Protein AF-A0A3D4UYC7-F1 (afdb_monomer)

Nearest PDB structures (foldseek):
  3j7x-assembly1_B  TM=5.771E-01  e=3.411E-01  Escherichia phage T7
  7dn2-assembly1_i  TM=5.913E-01  e=1.894E+00  Helicobacter phage KHP30
  8em6-assembly1_A-2  TM=4.497E-01  e=1.773E+00  Shigella phage Buco
  6wkk-assembly1_C  TM=3.361E-01  e=4.179E+00  Donellivirus gee

Mean predicted aligned error: 12.61 Å

Foldseek 3Di:
DFDDQCLVVVDDDPCVVVDDDQFDKDKDWDDFDDDDDDDDPPDDDDDDDGDTDIWIAHRHDDDDDDDDDDPVCVVPDPDPVVVVVVVVVVSLVSLQVRQQSVQLVVQFGCPDGPDHGDHGQQDARTDQPDNCAHNSSHHPVRDDDQVVVVGDVPDDDDDDDD

Sequence (162 aa):
FRKSAVAEAITNNDYFGEIAQMGDSVKIIKEPEITVKAYARGTTITPQDLDDEDFNLTIDKANYFAFKVDDIEEAHSHVNFQALASDRAAYRLADQFDQDVLGYMCGFKQSALHGVADTANTTVNGSKAISTAGSNELLAEMQVDANDFGGSADNGIGIQPR

Structure (mmCIF, N/CA/C/O backbone):
data_AF-A0A3D4UYC7-F1
#
_entry.id   AF-A0A3D4UYC7-F1
#
loop_
_atom_site.group_PDB
_atom_site.id
_atom_site.type_symbol
_atom_site.label_atom_id
_atom_site.label_alt_id
_atom_site.label_comp_id
_atom_site.label_asym_id
_atom_site.label_entity_id
_atom_site.label_seq_id
_atom_site.pdbx_PDB_ins_code
_atom_site.Cartn_x
_atom_site.Cartn_y
_atom_site.Cartn_z
_atom_site.occupancy
_atom_site.B_iso_or_equiv
_atom_site.auth_seq_id
_atom_site.auth_comp_id
_atom_site.auth_asym_id
_atom_site.auth_atom_id
_atom_site.pdbx_PDB_model_num
ATOM 1 N N . PHE A 1 1 ? 25.056 0.845 -6.544 1.00 65.69 1 PHE A N 1
ATOM 2 C CA . PHE A 1 1 ? 24.868 -0.053 -5.389 1.00 65.69 1 PHE A CA 1
ATOM 3 C C . PHE A 1 1 ? 23.432 -0.548 -5.391 1.00 65.69 1 PHE A C 1
ATOM 5 O O . PHE A 1 1 ? 22.545 0.275 -5.586 1.00 65.69 1 PHE A O 1
ATOM 12 N N . ARG A 1 2 ? 23.215 -1.865 -5.280 1.00 77.94 2 ARG A N 1
ATOM 13 C CA . ARG A 1 2 ? 21.878 -2.458 -5.112 1.00 77.94 2 ARG A CA 1
ATOM 14 C C . ARG A 1 2 ? 21.533 -2.421 -3.621 1.00 77.94 2 ARG A C 1
ATOM 16 O O . ARG A 1 2 ? 22.410 -2.706 -2.808 1.00 77.94 2 ARG A O 1
ATOM 23 N N . LYS A 1 3 ? 20.314 -2.015 -3.277 1.00 79.06 3 LYS A N 1
ATOM 24 C CA . LYS A 1 3 ? 19.794 -2.036 -1.904 1.00 79.06 3 LYS A CA 1
ATOM 25 C C . LYS A 1 3 ? 19.085 -3.370 -1.641 1.00 79.06 3 LYS A C 1
ATOM 27 O O . LYS A 1 3 ? 18.655 -4.023 -2.586 1.00 79.06 3 LYS A O 1
ATOM 32 N N . SER A 1 4 ? 19.003 -3.790 -0.384 1.00 80.94 4 SER A N 1
ATOM 33 C CA . SER A 1 4 ? 18.146 -4.924 -0.021 1.00 80.94 4 SER A CA 1
ATOM 34 C C . SER A 1 4 ? 16.706 -4.441 0.083 1.00 80.94 4 SER A C 1
ATOM 36 O O . SER A 1 4 ? 16.492 -3.371 0.651 1.00 80.94 4 SER A O 1
ATOM 38 N N . ALA A 1 5 ? 15.763 -5.230 -0.427 1.00 80.56 5 ALA A N 1
ATOM 39 C CA . ALA A 1 5 ? 14.354 -5.073 -0.091 1.00 80.56 5 ALA A CA 1
ATOM 40 C C . ALA A 1 5 ? 14.124 -5.562 1.351 1.00 80.56 5 ALA A C 1
ATOM 42 O O . ALA A 1 5 ? 14.793 -6.506 1.787 1.00 80.56 5 ALA A O 1
ATOM 43 N N . VAL A 1 6 ? 13.246 -4.896 2.099 1.00 85.12 6 VAL A N 1
ATOM 44 C CA . VAL A 1 6 ? 12.948 -5.192 3.511 1.00 85.12 6 VAL A CA 1
ATOM 45 C C . VAL A 1 6 ? 11.458 -5.314 3.802 1.00 85.12 6 VAL A C 1
ATOM 47 O O . VAL A 1 6 ? 11.123 -5.851 4.856 1.00 85.12 6 VAL A O 1
ATOM 50 N N . ALA A 1 7 ? 10.572 -4.865 2.905 1.00 83.69 7 ALA A N 1
ATOM 51 C CA . ALA A 1 7 ? 9.129 -4.888 3.139 1.00 83.69 7 ALA A CA 1
ATOM 52 C C . ALA A 1 7 ? 8.635 -6.311 3.433 1.00 83.69 7 ALA A C 1
ATOM 54 O O . ALA A 1 7 ? 7.935 -6.523 4.415 1.00 83.69 7 ALA A O 1
ATOM 55 N N . GLU A 1 8 ? 9.114 -7.304 2.680 1.00 80.12 8 GLU A N 1
ATOM 56 C CA . GLU A 1 8 ? 8.738 -8.714 2.859 1.00 80.12 8 GLU A CA 1
ATOM 57 C C . GLU A 1 8 ? 9.087 -9.273 4.252 1.00 80.12 8 GLU A C 1
ATOM 59 O O . GLU A 1 8 ? 8.412 -10.174 4.742 1.00 80.12 8 GLU A O 1
ATOM 64 N N . ALA A 1 9 ? 10.119 -8.736 4.914 1.00 81.44 9 ALA A N 1
ATOM 65 C CA . ALA A 1 9 ? 10.537 -9.177 6.245 1.00 81.44 9 ALA A CA 1
ATOM 66 C C . ALA A 1 9 ? 9.722 -8.540 7.384 1.00 81.44 9 ALA A C 1
ATOM 68 O O . ALA A 1 9 ? 9.787 -9.015 8.518 1.00 81.44 9 ALA A O 1
ATOM 69 N N . ILE A 1 10 ? 8.999 -7.451 7.104 1.00 83.75 10 ILE A N 1
ATOM 70 C CA . ILE A 1 10 ? 8.206 -6.706 8.092 1.00 83.75 10 ILE A CA 1
ATOM 71 C C . ILE A 1 10 ? 6.693 -6.855 7.879 1.00 83.75 10 ILE A C 1
ATOM 73 O O . ILE A 1 10 ? 5.925 -6.407 8.729 1.00 83.75 10 ILE A O 1
ATOM 77 N N . THR A 1 11 ? 6.259 -7.482 6.781 1.00 81.19 11 THR A N 1
ATOM 78 C CA . THR A 1 11 ? 4.846 -7.728 6.460 1.00 81.19 11 THR A CA 1
ATOM 79 C C . THR A 1 11 ? 4.458 -9.200 6.618 1.00 81.19 11 THR A C 1
ATOM 81 O O . THR A 1 11 ? 5.287 -10.100 6.506 1.00 81.19 11 THR A O 1
ATOM 84 N N . ASN A 1 12 ? 3.172 -9.453 6.877 1.00 80.81 12 ASN A N 1
ATOM 85 C CA . ASN A 1 12 ? 2.598 -10.801 6.870 1.00 80.81 12 ASN A CA 1
ATOM 86 C C . ASN A 1 12 ? 2.452 -11.310 5.421 1.00 80.81 12 ASN A C 1
ATOM 88 O O . ASN A 1 12 ? 2.005 -10.554 4.559 1.00 80.81 12 ASN A O 1
ATOM 92 N N . ASN A 1 13 ? 2.774 -12.589 5.182 1.00 76.69 13 ASN A N 1
ATOM 93 C CA . ASN A 1 13 ? 2.651 -13.247 3.874 1.00 76.69 13 ASN A CA 1
ATOM 94 C C . ASN A 1 13 ? 1.760 -14.514 3.894 1.00 76.69 13 ASN A C 1
ATOM 96 O O . ASN A 1 13 ? 1.763 -15.293 2.943 1.00 76.69 13 ASN A O 1
ATOM 100 N N . ASP A 1 14 ? 0.987 -14.746 4.953 1.00 75.12 14 ASP A N 1
ATOM 101 C CA . ASP A 1 14 ? 0.242 -15.996 5.166 1.00 75.12 14 ASP A CA 1
ATOM 102 C C . ASP A 1 14 ? -0.934 -16.173 4.187 1.00 75.12 14 ASP A C 1
ATOM 104 O O . ASP A 1 14 ? -1.382 -17.293 3.947 1.00 75.12 14 ASP A O 1
ATOM 108 N N . TYR A 1 15 ? -1.397 -15.085 3.564 1.00 69.62 15 TYR A N 1
ATOM 109 C CA . TYR A 1 15 ? -2.547 -15.078 2.650 1.00 69.62 15 TYR A CA 1
ATOM 110 C C . TYR A 1 15 ? -2.176 -15.228 1.162 1.00 69.62 15 TYR A C 1
ATOM 112 O O . TYR A 1 15 ? -3.064 -15.299 0.317 1.00 69.62 15 TYR A O 1
ATOM 120 N N . PHE A 1 16 ? -0.885 -15.334 0.810 1.00 62.41 16 PHE A N 1
ATOM 121 C CA . PHE A 1 16 ? -0.435 -15.462 -0.590 1.00 62.41 16 PHE A CA 1
ATOM 122 C C . PHE A 1 16 ? -0.965 -16.710 -1.313 1.00 62.41 16 PHE A C 1
ATOM 124 O O . PHE A 1 16 ? -1.033 -16.724 -2.540 1.00 62.41 16 PHE A O 1
ATOM 131 N N . GLY A 1 17 ? -1.357 -17.751 -0.574 1.00 62.47 17 GLY A N 1
ATOM 132 C CA . GLY A 1 17 ? -1.888 -18.994 -1.141 1.00 62.47 17 GLY A CA 1
ATOM 133 C C . GLY A 1 17 ? -3.326 -18.908 -1.667 1.00 62.47 17 GLY A C 1
ATOM 134 O O . GLY A 1 17 ? -3.732 -19.782 -2.430 1.00 62.47 17 GLY A O 1
ATOM 135 N N . GLU A 1 18 ? -4.086 -17.877 -1.289 1.00 63.72 18 GLU A N 1
ATOM 136 C CA . GLU A 1 18 ? -5.491 -17.688 -1.697 1.00 63.72 18 GLU A CA 1
ATOM 137 C C . GLU A 1 18 ? -5.647 -16.688 -2.853 1.00 63.72 18 GLU A C 1
ATOM 139 O O . GLU A 1 18 ? -6.753 -16.407 -3.308 1.00 63.72 18 GLU A O 1
ATOM 144 N N . ILE A 1 19 ? -4.525 -16.165 -3.343 1.00 64.06 19 ILE A N 1
ATOM 145 C CA . ILE A 1 19 ? -4.451 -15.079 -4.312 1.00 64.06 19 ILE A CA 1
ATOM 146 C C . ILE A 1 19 ? -4.123 -15.670 -5.681 1.00 64.06 19 ILE A C 1
ATOM 148 O O . ILE A 1 19 ? -3.025 -16.192 -5.881 1.00 64.06 19 ILE A O 1
ATOM 152 N N . ALA A 1 20 ? -5.052 -15.582 -6.636 1.00 62.72 20 ALA A N 1
ATOM 153 C CA . ALA A 1 20 ? -4.830 -16.092 -7.985 1.00 62.72 20 ALA A CA 1
ATOM 154 C C . ALA A 1 20 ? -4.571 -14.965 -8.991 1.00 62.72 20 ALA A C 1
ATOM 156 O O . ALA A 1 20 ? -3.671 -15.091 -9.818 1.00 62.72 20 ALA A O 1
ATOM 157 N N . GLN A 1 21 ? -5.336 -13.871 -8.947 1.00 68.44 21 GLN A N 1
ATOM 158 C CA . GLN A 1 21 ? -5.319 -12.829 -9.975 1.00 68.44 21 GLN A CA 1
ATOM 159 C C . GLN A 1 21 ? -5.462 -11.412 -9.394 1.00 68.44 21 GLN A C 1
ATOM 161 O O . GLN A 1 21 ? -5.994 -11.194 -8.308 1.00 68.44 21 GLN A O 1
ATOM 166 N N . MET A 1 22 ? -5.011 -10.411 -10.164 1.00 63.22 22 MET A N 1
ATOM 167 C CA . MET A 1 22 ? -5.313 -9.003 -9.880 1.00 63.22 22 MET A CA 1
ATOM 168 C C . MET A 1 22 ? -6.837 -8.803 -9.874 1.00 63.22 22 MET A C 1
ATOM 170 O O . MET A 1 22 ? -7.508 -9.171 -10.839 1.00 63.22 22 MET A O 1
ATOM 174 N N . GLY A 1 23 ? -7.361 -8.186 -8.816 1.00 64.00 23 GLY A N 1
ATOM 175 C CA . GLY A 1 23 ? -8.793 -7.993 -8.587 1.00 64.00 23 GLY A CA 1
ATOM 176 C C . GLY A 1 23 ? -9.410 -8.964 -7.579 1.00 64.00 23 GLY A C 1
ATOM 177 O O . GLY A 1 23 ? -10.552 -8.742 -7.177 1.00 64.00 23 GLY A O 1
ATOM 178 N N . ASP A 1 24 ? -8.672 -9.985 -7.134 1.00 72.31 24 ASP A N 1
ATOM 179 C CA . ASP A 1 24 ? -9.113 -10.838 -6.032 1.00 72.31 24 ASP A CA 1
ATOM 180 C C . ASP A 1 24 ? -9.128 -10.048 -4.715 1.00 72.31 24 ASP A C 1
ATOM 182 O O . ASP A 1 24 ? -8.323 -9.136 -4.485 1.00 72.31 24 ASP A O 1
ATOM 186 N N . SER A 1 25 ? -10.072 -10.400 -3.844 1.00 73.25 25 SER A N 1
ATOM 187 C CA . SER A 1 25 ? -10.182 -9.840 -2.501 1.00 73.25 25 SER A CA 1
ATOM 188 C C . SER A 1 25 ? -10.051 -10.940 -1.461 1.00 73.25 25 SER A C 1
ATOM 190 O O . SER A 1 25 ? -10.807 -11.912 -1.505 1.00 73.25 25 SER A O 1
ATOM 192 N N . VAL A 1 26 ? -9.150 -10.759 -0.500 1.00 74.06 26 VAL A N 1
ATOM 193 C CA . VAL A 1 26 ? -9.016 -11.662 0.649 1.00 74.06 26 VAL A CA 1
ATOM 194 C C . VAL A 1 26 ? -9.868 -11.122 1.791 1.00 74.06 26 VAL A C 1
ATOM 196 O O . VAL A 1 26 ? -9.790 -9.933 2.104 1.00 74.06 26 VAL A O 1
ATOM 199 N N . LYS A 1 27 ? -10.684 -11.985 2.406 1.00 73.75 27 LYS A N 1
ATOM 200 C CA . LYS A 1 27 ? -11.453 -11.654 3.611 1.00 73.75 27 LYS A CA 1
ATOM 201 C C . LYS A 1 27 ? -10.701 -12.157 4.840 1.00 73.75 27 LYS A C 1
ATOM 203 O O . LYS A 1 27 ? -10.500 -13.355 5.003 1.00 73.75 27 LYS A O 1
ATOM 208 N N . ILE A 1 28 ? -10.311 -11.232 5.704 1.00 76.38 28 ILE A N 1
ATOM 209 C CA . ILE A 1 28 ? -9.617 -11.481 6.963 1.00 76.38 28 ILE A CA 1
ATOM 210 C C . ILE A 1 28 ? -10.652 -11.362 8.081 1.00 76.38 28 ILE A C 1
ATOM 212 O O . ILE A 1 28 ? -11.259 -10.308 8.265 1.00 76.38 28 ILE A O 1
ATOM 216 N N . ILE A 1 29 ? -10.874 -12.453 8.810 1.00 70.44 29 ILE A N 1
ATOM 217 C CA . ILE A 1 29 ? -11.843 -12.518 9.910 1.00 70.44 29 ILE A CA 1
ATOM 218 C C . ILE A 1 29 ? -11.125 -12.133 11.204 1.00 70.44 29 ILE A C 1
ATOM 220 O O . ILE A 1 29 ? -10.084 -12.714 11.520 1.00 70.44 29 ILE A O 1
ATOM 224 N N . LYS A 1 30 ? -11.660 -11.161 11.950 1.00 66.94 30 LYS A N 1
ATOM 225 C CA . LYS A 1 30 ? -11.125 -10.785 13.266 1.00 66.94 30 LYS A CA 1
ATOM 226 C C . LYS A 1 30 ? -11.766 -11.641 14.364 1.00 66.94 30 LYS A C 1
ATOM 228 O O . LYS A 1 30 ? -12.898 -12.099 14.231 1.00 66.94 30 LYS A O 1
ATOM 233 N N . GLU A 1 31 ? -11.056 -11.848 15.471 1.00 63.69 31 GLU A N 1
ATOM 234 C CA . GLU A 1 31 ? -11.637 -12.545 16.623 1.00 63.69 31 GLU A CA 1
ATOM 235 C C . GLU A 1 31 ? -12.803 -11.735 17.230 1.00 63.69 31 GLU A C 1
ATOM 237 O O . GLU A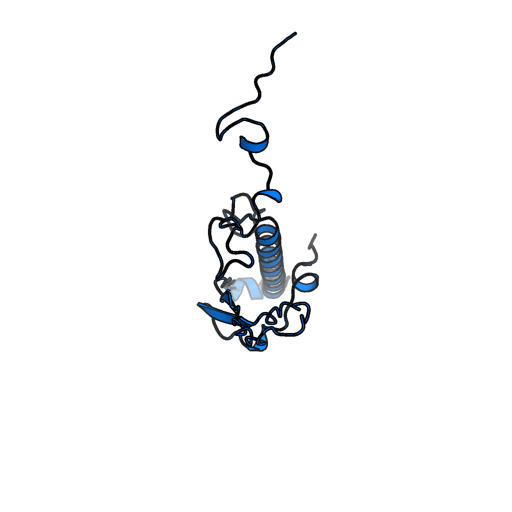 1 31 ? -12.661 -10.529 17.458 1.00 63.69 31 GLU A O 1
ATOM 242 N N . PRO A 1 32 ? -13.954 -12.370 17.521 1.00 60.41 32 PRO A N 1
ATOM 243 C CA . PRO A 1 32 ? -15.110 -11.680 18.082 1.00 60.41 32 PRO A CA 1
ATOM 244 C C . PRO A 1 32 ? -14.832 -11.225 19.522 1.00 60.41 32 PRO A C 1
ATOM 246 O O . PRO A 1 32 ? -14.410 -12.011 20.374 1.00 60.41 32 PRO A O 1
ATOM 249 N N . GLU A 1 33 ? -15.098 -9.953 19.820 1.00 60.62 33 GLU A N 1
ATOM 250 C CA . GLU A 1 33 ? -14.901 -9.389 21.158 1.00 60.62 33 GLU A CA 1
ATOM 251 C C . GLU A 1 33 ? -16.084 -9.740 22.078 1.00 60.62 33 GLU A C 1
ATOM 253 O O . GLU A 1 33 ? -17.232 -9.383 21.814 1.00 60.62 33 GLU A O 1
ATOM 258 N N . ILE A 1 34 ? -15.812 -10.426 23.194 1.00 61.56 34 ILE A N 1
ATOM 259 C CA . ILE A 1 34 ? -16.835 -10.813 24.177 1.00 61.56 34 ILE A CA 1
ATOM 260 C C . ILE A 1 34 ? -16.707 -9.924 25.415 1.00 61.56 34 ILE A C 1
ATOM 262 O O . ILE A 1 34 ? -15.696 -9.944 26.117 1.00 61.56 34 ILE A O 1
ATOM 266 N N . THR A 1 35 ? -17.757 -9.169 25.741 1.00 59.62 35 THR A N 1
ATOM 267 C CA . THR A 1 35 ? -17.755 -8.297 26.921 1.00 59.62 35 THR A CA 1
ATOM 268 C C . THR A 1 35 ? -18.116 -9.086 28.185 1.00 59.62 35 THR A C 1
ATOM 270 O O . THR A 1 35 ? -19.229 -9.593 28.329 1.00 59.62 35 THR A O 1
ATOM 273 N N . VAL A 1 36 ? -17.200 -9.166 29.155 1.00 57.88 36 VAL A N 1
ATOM 274 C CA . VAL A 1 36 ? -17.468 -9.826 30.445 1.00 57.88 36 VAL A CA 1
ATOM 275 C C . VAL A 1 36 ? -18.278 -8.891 31.347 1.00 57.88 36 VAL A C 1
ATOM 277 O O . VAL A 1 36 ? -17.777 -7.870 31.816 1.00 57.88 36 VAL A O 1
ATOM 280 N N . LYS A 1 37 ? -19.540 -9.241 31.619 1.00 65.06 37 LYS A N 1
ATOM 281 C CA . LYS A 1 37 ? -20.413 -8.503 32.549 1.00 65.06 37 LYS A CA 1
ATOM 282 C C . LYS A 1 37 ? -20.407 -9.152 33.934 1.00 65.06 37 LYS A C 1
ATOM 284 O O . LYS A 1 37 ? -20.413 -10.375 34.062 1.00 65.06 37 LYS A O 1
ATOM 289 N N . ALA A 1 38 ? -20.424 -8.330 34.984 1.00 61.88 38 ALA A N 1
ATOM 290 C CA . ALA A 1 38 ? -20.516 -8.810 36.360 1.00 61.88 38 ALA A CA 1
ATOM 291 C C . ALA A 1 38 ? -21.884 -9.464 36.621 1.00 61.88 38 ALA A C 1
ATOM 293 O O . ALA A 1 38 ? -22.929 -8.879 36.333 1.00 61.88 38 ALA A O 1
ATOM 294 N N . TYR A 1 39 ? -21.883 -10.669 37.191 1.00 52.47 39 TYR A N 1
ATOM 295 C CA . TYR A 1 39 ? -23.110 -11.388 37.525 1.00 52.47 39 TYR A CA 1
ATOM 296 C C . TYR A 1 39 ? -23.730 -10.838 38.819 1.00 52.47 39 TYR A C 1
ATOM 298 O O . TYR A 1 39 ? -23.190 -11.037 39.909 1.00 52.47 39 TYR A O 1
ATOM 306 N N . ALA A 1 40 ? -24.876 -10.164 38.709 1.00 64.12 40 ALA A N 1
ATOM 307 C CA . ALA A 1 40 ? -25.689 -9.755 39.851 1.00 64.12 40 ALA A CA 1
ATOM 308 C C . ALA A 1 40 ? -26.817 -10.772 40.092 1.00 64.12 40 ALA A C 1
ATOM 310 O O . ALA A 1 40 ? -27.450 -11.270 39.161 1.00 64.12 40 ALA A O 1
ATOM 311 N N . ARG A 1 41 ? -27.100 -11.108 41.358 1.00 47.12 41 ARG A N 1
ATOM 312 C CA . ARG A 1 41 ? -28.215 -12.016 41.678 1.00 47.12 41 ARG A CA 1
ATOM 313 C C . ARG A 1 41 ? -29.540 -11.360 41.284 1.00 47.12 41 ARG A C 1
ATOM 315 O O . ARG A 1 41 ? -29.849 -10.278 41.768 1.00 47.12 41 ARG A O 1
ATOM 322 N N . GLY A 1 42 ? -30.327 -12.049 40.460 1.00 68.12 42 GLY A N 1
ATOM 323 C CA . GLY A 1 42 ? -31.653 -11.599 40.021 1.00 68.12 42 GLY A CA 1
ATOM 324 C C . GLY A 1 42 ? -31.709 -11.010 38.609 1.00 68.12 42 GLY A C 1
ATOM 325 O O . GLY A 1 42 ? -32.800 -10.672 38.163 1.00 68.12 42 GLY A O 1
ATOM 326 N N . THR A 1 43 ? -30.588 -10.912 37.887 1.00 61.72 43 THR A N 1
ATOM 327 C CA . THR A 1 43 ? -30.592 -10.478 36.481 1.00 61.72 43 THR A CA 1
ATOM 328 C C . THR A 1 43 ? -30.628 -11.664 35.523 1.00 61.72 43 THR A C 1
ATOM 330 O O . THR A 1 43 ? -29.846 -12.605 35.663 1.00 61.72 43 THR A O 1
ATOM 333 N N . THR A 1 44 ? -31.502 -11.597 34.520 1.00 60.72 44 THR A N 1
ATOM 334 C CA . THR A 1 44 ? -31.512 -12.533 33.391 1.00 60.72 44 THR A CA 1
ATOM 335 C C . THR A 1 44 ? -30.250 -12.325 32.557 1.00 60.72 44 THR A C 1
ATOM 337 O O . THR A 1 44 ? -29.986 -11.211 32.107 1.00 60.72 44 THR A O 1
ATOM 340 N N . ILE A 1 45 ? -29.467 -13.386 32.354 1.00 63.84 45 ILE A N 1
ATOM 341 C CA . ILE A 1 45 ? -28.317 -13.366 31.446 1.00 63.84 45 ILE A CA 1
ATOM 342 C C . ILE A 1 45 ? -28.869 -13.297 30.021 1.00 63.84 45 ILE A C 1
ATOM 344 O O . ILE A 1 45 ? -29.420 -14.275 29.523 1.00 63.84 45 ILE A O 1
ATOM 348 N N . THR A 1 46 ? -28.754 -12.140 29.375 1.00 64.00 46 THR A N 1
ATOM 349 C CA . THR A 1 46 ? -28.968 -12.030 27.930 1.00 64.00 46 THR A CA 1
ATOM 350 C C . THR A 1 46 ? -27.691 -12.494 27.229 1.00 64.00 46 THR A C 1
ATOM 352 O O . THR A 1 46 ? -26.638 -11.905 27.502 1.00 64.00 46 THR A O 1
ATOM 355 N N . PRO A 1 47 ? -27.743 -13.522 26.363 1.00 61.06 47 PRO A N 1
ATOM 356 C CA . PRO A 1 47 ? -26.633 -13.847 25.477 1.00 61.06 47 PRO A CA 1
ATOM 357 C C . PRO A 1 47 ? -26.250 -12.602 24.681 1.00 61.06 47 PRO A C 1
ATOM 359 O O . PRO A 1 47 ? -27.119 -11.815 24.305 1.00 61.06 47 PRO A O 1
ATOM 362 N N . GLN A 1 48 ? -24.956 -12.398 24.486 1.00 55.88 48 GLN A N 1
ATOM 363 C CA . GLN A 1 48 ? -24.474 -11.356 23.597 1.00 55.88 48 GLN A CA 1
ATOM 364 C C . GLN A 1 48 ? -24.323 -11.990 22.217 1.00 55.88 48 GLN A C 1
ATOM 366 O O . GLN A 1 48 ? -23.708 -13.052 22.111 1.00 55.88 48 GLN A O 1
ATOM 371 N N . ASP A 1 49 ? -24.924 -11.379 21.199 1.00 59.31 49 ASP A N 1
ATOM 372 C CA . ASP A 1 49 ? -24.706 -11.804 19.822 1.00 59.31 49 ASP A CA 1
ATOM 373 C C . ASP A 1 49 ? -23.244 -11.513 19.470 1.00 59.31 49 ASP A C 1
ATOM 375 O O . ASP A 1 49 ? -22.736 -10.421 19.740 1.00 59.31 49 ASP A O 1
ATOM 379 N N . LEU A 1 50 ? -22.548 -12.528 18.958 1.00 60.22 50 LEU A N 1
ATOM 380 C CA . LEU A 1 50 ? -21.205 -12.355 18.426 1.00 60.22 50 LEU A CA 1
ATOM 381 C C . LEU A 1 50 ? -21.362 -11.672 17.071 1.00 60.22 50 LEU A C 1
ATOM 383 O O . LEU A 1 50 ? -21.910 -12.277 16.150 1.00 60.22 50 LEU A O 1
ATOM 387 N N . ASP A 1 51 ? -20.915 -10.425 16.976 1.00 59.78 51 ASP A N 1
ATOM 388 C CA . ASP A 1 51 ? -20.830 -9.730 15.696 1.00 59.78 51 ASP A CA 1
ATOM 389 C C . ASP A 1 51 ? -19.570 -10.212 14.964 1.00 59.78 51 ASP A C 1
ATOM 391 O O . ASP A 1 51 ? -18.495 -10.314 15.567 1.00 59.78 51 ASP A O 1
ATOM 395 N N . ASP A 1 52 ? -19.725 -10.576 13.692 1.00 58.16 52 ASP A N 1
ATOM 396 C CA . ASP A 1 52 ? -18.615 -10.973 12.824 1.00 58.16 52 ASP A CA 1
ATOM 397 C C . ASP A 1 52 ? -18.049 -9.706 12.191 1.00 58.16 52 ASP A C 1
ATOM 399 O O . ASP A 1 52 ? -18.743 -8.991 11.471 1.00 58.16 52 ASP A O 1
ATOM 403 N N . GLU A 1 53 ? -16.795 -9.411 12.494 1.00 64.88 53 GLU A N 1
ATOM 404 C CA . GLU A 1 53 ? -16.118 -8.225 11.999 1.00 64.88 53 GLU A CA 1
ATOM 405 C C . GLU A 1 53 ? -15.056 -8.661 10.997 1.00 64.88 53 GLU A C 1
ATOM 407 O O . GLU A 1 53 ? -14.078 -9.334 11.342 1.00 64.88 53 GLU A O 1
ATOM 412 N N . ASP A 1 54 ? -15.271 -8.280 9.740 1.00 67.31 54 ASP A N 1
ATOM 413 C CA . ASP A 1 54 ? -14.461 -8.689 8.610 1.00 67.31 54 ASP A CA 1
ATOM 414 C C . ASP A 1 54 ? -13.703 -7.525 7.962 1.00 67.31 54 ASP A C 1
ATOM 416 O O . ASP A 1 54 ? -14.218 -6.432 7.732 1.00 67.31 54 ASP A O 1
ATOM 420 N N . PHE A 1 55 ? -12.448 -7.788 7.607 1.00 71.56 55 PHE A N 1
ATOM 421 C CA . PHE A 1 55 ? -11.643 -6.906 6.773 1.00 71.56 55 PHE A CA 1
ATOM 422 C C . PHE A 1 55 ? -11.529 -7.502 5.380 1.00 71.56 55 PHE A C 1
ATOM 424 O O . PHE A 1 55 ? -11.338 -8.707 5.231 1.00 71.56 55 PHE A O 1
ATOM 431 N N . ASN A 1 56 ? -11.625 -6.670 4.346 1.00 79.25 56 ASN A N 1
ATOM 432 C CA . ASN A 1 56 ? -11.283 -7.084 2.994 1.00 79.25 56 ASN A CA 1
ATOM 433 C C . ASN A 1 56 ? -10.022 -6.348 2.532 1.00 79.25 56 ASN A C 1
ATOM 435 O O . ASN A 1 56 ? -9.843 -5.165 2.818 1.00 79.25 56 ASN A O 1
ATOM 439 N N . LEU A 1 57 ? -9.148 -7.076 1.842 1.00 79.31 57 LEU A N 1
ATOM 440 C CA . LEU A 1 57 ? -7.972 -6.537 1.171 1.00 79.31 57 LEU A CA 1
ATOM 441 C C . LEU A 1 57 ? -8.133 -6.769 -0.326 1.00 79.31 57 LEU A C 1
ATOM 443 O O . LEU A 1 57 ? -8.268 -7.915 -0.755 1.00 79.31 57 LEU A O 1
ATOM 447 N N . THR A 1 58 ? -8.113 -5.699 -1.119 1.00 79.94 58 THR A N 1
ATOM 448 C CA . THR A 1 58 ? -8.217 -5.784 -2.584 1.00 79.94 58 THR A CA 1
ATOM 449 C C . THR A 1 58 ? -6.846 -5.769 -3.240 1.00 79.94 58 THR A C 1
ATOM 451 O O . THR A 1 58 ? -6.040 -4.876 -2.968 1.00 79.94 58 THR A O 1
ATOM 454 N N . ILE A 1 59 ? -6.605 -6.697 -4.162 1.00 79.69 59 ILE A N 1
ATOM 455 C CA . ILE A 1 59 ? -5.326 -6.808 -4.867 1.00 79.69 59 ILE A CA 1
ATOM 456 C C . ILE A 1 59 ? -5.365 -5.987 -6.145 1.00 79.69 59 ILE A C 1
ATOM 458 O O . ILE A 1 59 ? -6.022 -6.349 -7.119 1.00 79.69 59 ILE A O 1
ATOM 462 N N . ASP A 1 60 ? -4.635 -4.877 -6.152 1.00 74.50 60 ASP A N 1
ATOM 463 C CA . ASP A 1 60 ? -4.741 -3.850 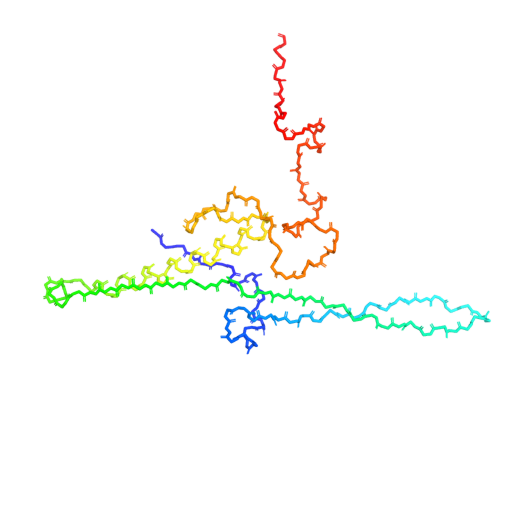-7.188 1.00 74.50 60 ASP A CA 1
ATOM 464 C C . ASP A 1 60 ? -3.421 -3.555 -7.924 1.00 74.50 60 ASP A C 1
ATOM 466 O O . ASP A 1 60 ? -3.394 -2.712 -8.823 1.00 74.50 60 ASP A O 1
ATOM 470 N N . LYS A 1 61 ? -2.323 -4.242 -7.582 1.00 76.75 61 LYS A N 1
ATOM 471 C CA . LYS A 1 61 ? -1.005 -4.036 -8.203 1.00 76.75 61 LYS A CA 1
ATOM 472 C C . LYS A 1 61 ? -0.645 -5.165 -9.168 1.00 76.75 61 LYS A C 1
ATOM 474 O O . LYS A 1 61 ? -0.621 -6.333 -8.795 1.00 76.75 61 LYS A O 1
ATOM 479 N N . ALA A 1 62 ? -0.288 -4.797 -10.399 1.00 74.62 62 ALA A N 1
ATOM 480 C CA . ALA A 1 62 ? 0.230 -5.706 -11.422 1.00 74.62 62 ALA A CA 1
ATOM 481 C C . ALA A 1 62 ? 1.340 -5.014 -12.235 1.00 74.62 62 ALA A C 1
ATOM 483 O O . ALA A 1 62 ? 1.083 -4.351 -13.239 1.00 74.62 62 ALA A O 1
ATOM 484 N N . ASN A 1 63 ? 2.589 -5.153 -11.785 1.00 76.69 63 ASN A N 1
ATOM 485 C CA . ASN A 1 63 ? 3.758 -4.566 -12.446 1.00 76.69 63 ASN A CA 1
ATOM 486 C C . ASN A 1 63 ? 4.449 -5.607 -13.338 1.00 76.69 63 ASN A C 1
ATOM 488 O O . ASN A 1 63 ? 4.648 -6.746 -12.921 1.00 76.69 63 ASN A O 1
ATOM 492 N N . TYR A 1 64 ? 4.855 -5.217 -14.550 1.00 76.56 64 TYR A N 1
ATOM 493 C CA . TYR A 1 64 ? 5.560 -6.092 -15.492 1.00 76.56 64 TYR A CA 1
ATOM 494 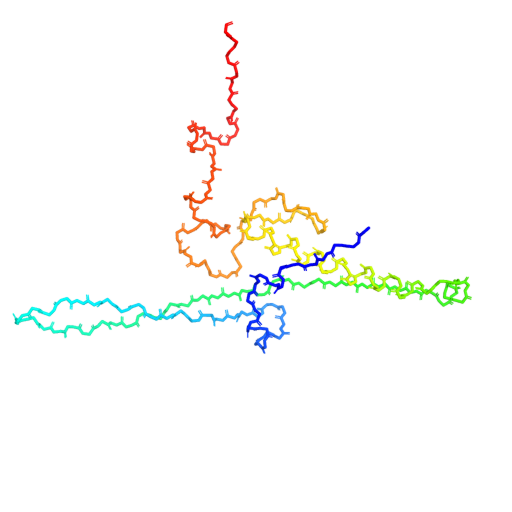C C . TYR A 1 64 ? 6.822 -5.424 -16.046 1.00 76.56 64 TYR A C 1
ATOM 496 O O . TYR A 1 64 ? 6.923 -4.199 -16.107 1.00 76.56 64 TYR A O 1
ATOM 504 N N . PHE A 1 65 ? 7.777 -6.238 -16.496 1.00 74.00 65 PHE A N 1
ATOM 505 C CA . PHE A 1 65 ? 8.890 -5.793 -17.329 1.00 74.00 65 PHE A CA 1
ATOM 506 C C . PHE A 1 65 ? 8.958 -6.663 -18.587 1.00 74.00 65 PHE A C 1
ATOM 508 O O . PHE A 1 65 ? 8.723 -7.867 -18.531 1.00 74.00 65 PHE A O 1
ATOM 515 N N . ALA A 1 66 ? 9.273 -6.055 -19.728 1.00 77.19 66 ALA A N 1
ATOM 516 C CA . ALA A 1 66 ? 9.482 -6.759 -20.987 1.00 77.19 66 ALA A CA 1
ATOM 517 C C . ALA A 1 66 ? 10.611 -6.076 -21.763 1.00 77.19 66 ALA A C 1
ATOM 519 O O . ALA A 1 66 ? 10.636 -4.851 -21.877 1.00 77.19 66 ALA A O 1
ATOM 520 N N . PHE A 1 67 ? 11.542 -6.862 -22.298 1.00 70.25 67 PHE A N 1
ATOM 521 C CA . PHE A 1 67 ? 12.579 -6.377 -23.202 1.00 70.25 67 PHE A CA 1
ATOM 522 C C . PHE A 1 67 ? 12.792 -7.388 -24.330 1.00 70.25 67 PHE A C 1
ATOM 524 O O . PHE A 1 67 ? 12.513 -8.575 -24.173 1.00 70.25 67 PHE A O 1
ATOM 531 N N . LYS A 1 68 ? 13.253 -6.900 -25.481 1.00 77.75 68 LYS A N 1
ATOM 532 C CA . LYS A 1 68 ? 13.651 -7.714 -26.632 1.00 77.75 68 LYS A CA 1
ATOM 533 C C . LYS A 1 68 ? 15.135 -7.474 -26.882 1.00 77.75 68 LYS A C 1
ATOM 535 O O . LYS A 1 68 ? 15.594 -6.346 -26.709 1.00 77.75 68 LYS A O 1
ATOM 540 N N . VAL A 1 69 ? 15.862 -8.527 -27.232 1.00 67.12 69 VAL A N 1
ATOM 541 C CA . VAL A 1 69 ? 17.264 -8.463 -27.654 1.00 67.12 69 VAL A CA 1
ATOM 542 C C . VAL A 1 69 ? 17.289 -8.942 -29.096 1.00 67.12 69 VAL A C 1
ATOM 544 O O . VAL A 1 69 ? 16.691 -9.975 -29.387 1.00 67.12 69 VAL A O 1
ATOM 547 N N . ASP A 1 70 ? 17.910 -8.169 -29.980 1.00 72.56 70 ASP A N 1
ATOM 548 C CA . ASP A 1 70 ? 18.084 -8.561 -31.375 1.00 72.56 70 ASP A CA 1
ATOM 549 C C . ASP A 1 70 ? 19.290 -9.508 -31.497 1.00 72.56 70 ASP A C 1
ATOM 551 O O . ASP A 1 70 ? 20.331 -9.299 -30.866 1.00 72.56 70 ASP A O 1
ATOM 555 N N . ASP A 1 71 ? 19.161 -10.539 -32.335 1.00 61.50 71 ASP A N 1
ATOM 556 C CA . ASP A 1 71 ? 20.144 -11.626 -32.484 1.00 61.50 71 ASP A CA 1
ATOM 557 C C . ASP A 1 71 ? 21.561 -11.123 -32.852 1.00 61.50 71 ASP A C 1
ATOM 559 O O . ASP A 1 71 ? 22.570 -11.774 -32.566 1.00 61.50 71 ASP A O 1
ATOM 563 N N . ILE A 1 72 ? 21.659 -9.947 -33.485 1.00 61.94 72 ILE A N 1
ATOM 564 C CA . ILE A 1 72 ? 22.930 -9.345 -33.910 1.00 61.94 72 ILE A CA 1
ATOM 565 C C . ILE A 1 72 ? 23.669 -8.663 -32.747 1.00 61.94 72 ILE A C 1
ATOM 567 O O . ILE A 1 72 ? 24.896 -8.756 -32.659 1.00 61.94 72 ILE A O 1
ATOM 571 N N . GLU A 1 73 ? 22.942 -8.043 -31.813 1.00 59.44 73 GLU A N 1
ATOM 572 C CA . GLU A 1 73 ? 23.496 -7.511 -30.567 1.00 59.44 73 GLU A CA 1
ATOM 573 C C . GLU A 1 73 ? 23.999 -8.643 -29.658 1.00 59.44 73 GLU A C 1
ATOM 575 O O . GLU A 1 73 ? 25.042 -8.493 -29.020 1.00 59.44 73 GLU A O 1
ATOM 580 N N . GLU A 1 74 ? 23.316 -9.794 -29.632 1.00 59.81 74 GLU A N 1
ATOM 581 C CA . GLU A 1 74 ? 23.742 -10.970 -28.862 1.00 59.81 74 GLU A CA 1
ATOM 582 C C . GLU A 1 74 ? 25.069 -11.539 -29.391 1.00 59.81 74 GLU A C 1
ATOM 584 O O . GLU A 1 74 ? 26.012 -11.718 -28.617 1.00 59.81 74 GLU A O 1
ATOM 589 N N . ALA A 1 75 ? 25.195 -11.718 -30.711 1.00 60.69 75 ALA A N 1
ATOM 590 C CA . ALA A 1 75 ? 26.383 -12.295 -31.347 1.00 60.69 75 ALA A CA 1
ATOM 591 C C . ALA A 1 75 ? 27.644 -11.409 -31.268 1.00 60.69 75 ALA A C 1
ATOM 593 O O . ALA A 1 75 ? 28.767 -11.920 -31.306 1.00 60.69 75 ALA A O 1
ATOM 594 N N . HIS A 1 76 ? 27.481 -10.086 -31.160 1.00 62.44 76 HIS A N 1
ATOM 595 C CA . HIS A 1 76 ? 28.593 -9.129 -31.097 1.00 62.44 76 HIS A CA 1
ATOM 596 C C . HIS A 1 76 ? 28.891 -8.602 -29.686 1.00 62.44 76 HIS A C 1
ATOM 598 O O . HIS A 1 76 ? 29.896 -7.913 -29.485 1.00 62.44 76 HIS A O 1
ATOM 604 N N . SER A 1 77 ? 28.066 -8.941 -28.694 1.00 62.03 77 SER A N 1
ATOM 605 C CA . SER A 1 77 ? 28.289 -8.541 -27.308 1.00 62.03 77 SER A CA 1
ATOM 606 C C . SER A 1 77 ? 29.225 -9.500 -26.568 1.00 62.03 77 SER A C 1
ATOM 608 O O . SER A 1 77 ? 28.995 -10.698 -26.468 1.00 62.03 77 SER A O 1
ATOM 610 N N . HIS A 1 78 ? 30.298 -8.965 -25.979 1.00 60.34 78 HIS A N 1
ATOM 611 C CA . HIS A 1 78 ? 31.196 -9.732 -25.099 1.00 60.34 78 HIS A CA 1
ATOM 612 C C . HIS A 1 78 ? 30.663 -9.844 -23.656 1.00 60.34 78 HIS A C 1
ATOM 614 O O . HIS A 1 78 ? 31.341 -10.350 -22.763 1.00 60.34 78 HIS A O 1
ATOM 620 N N . VAL A 1 79 ? 29.464 -9.311 -23.412 1.00 63.22 79 VAL A N 1
ATOM 621 C CA . VAL A 1 79 ? 28.796 -9.239 -22.113 1.00 63.22 79 VAL A CA 1
ATOM 622 C C . VAL A 1 79 ? 27.378 -9.751 -22.307 1.00 63.22 79 VAL A C 1
ATOM 624 O O . VAL A 1 79 ? 26.691 -9.304 -23.218 1.00 63.22 79 VAL A O 1
ATOM 627 N N . ASN A 1 80 ? 26.928 -10.651 -21.434 1.00 70.75 80 ASN A N 1
ATOM 628 C CA . ASN A 1 80 ? 25.567 -11.182 -21.465 1.00 70.75 80 ASN A CA 1
ATOM 629 C C . ASN A 1 80 ? 24.555 -10.084 -21.064 1.00 70.75 80 ASN A C 1
ATOM 631 O O . ASN A 1 80 ? 24.185 -9.947 -19.894 1.00 70.75 80 ASN A O 1
ATOM 635 N N . PHE A 1 81 ? 24.148 -9.261 -22.038 1.00 68.56 81 PHE A N 1
ATOM 636 C CA . PHE A 1 81 ? 23.205 -8.155 -21.847 1.00 68.56 81 PHE A CA 1
ATOM 637 C C . PHE A 1 81 ? 21.844 -8.638 -21.360 1.00 68.56 81 PHE A C 1
ATOM 639 O O . PHE A 1 81 ? 21.213 -7.947 -20.565 1.00 68.56 81 PHE A O 1
ATOM 646 N N . GLN A 1 82 ? 21.420 -9.834 -21.769 1.00 73.31 82 GLN A N 1
ATOM 647 C CA . GLN A 1 82 ? 20.169 -10.429 -21.317 1.00 73.31 82 GLN A CA 1
ATOM 648 C C . GLN A 1 82 ? 20.193 -10.717 -19.813 1.00 73.31 82 GLN A C 1
ATOM 650 O O . GLN A 1 82 ? 19.258 -10.335 -19.108 1.00 73.31 82 GLN A O 1
ATOM 655 N N . ALA A 1 83 ? 21.262 -11.332 -19.301 1.00 76.38 83 ALA A N 1
ATOM 656 C CA . ALA A 1 83 ? 21.407 -11.594 -17.869 1.00 76.38 83 ALA A CA 1
ATOM 657 C C . ALA A 1 83 ? 21.498 -10.285 -17.068 1.00 76.38 83 ALA A C 1
ATOM 659 O O . ALA A 1 83 ? 20.783 -10.103 -16.086 1.00 76.38 83 ALA A O 1
ATOM 660 N N . LEU A 1 84 ? 22.297 -9.319 -17.534 1.00 78.75 84 LEU A N 1
ATOM 661 C CA . LEU A 1 84 ? 22.445 -8.031 -16.853 1.00 78.75 84 LEU A CA 1
ATOM 662 C C . LEU A 1 84 ? 21.142 -7.211 -16.838 1.00 78.75 84 LEU A C 1
ATOM 664 O O . LEU A 1 84 ? 20.823 -6.572 -15.831 1.00 78.75 84 LEU A O 1
ATOM 668 N N . ALA A 1 85 ? 20.396 -7.212 -17.946 1.00 76.88 85 ALA A N 1
ATOM 669 C CA . ALA A 1 85 ? 19.107 -6.536 -18.053 1.00 76.88 85 ALA A CA 1
ATOM 670 C C . ALA A 1 85 ? 18.047 -7.213 -17.178 1.00 76.88 85 ALA A C 1
ATOM 672 O O . ALA A 1 85 ? 17.324 -6.516 -16.467 1.00 76.88 85 ALA A O 1
ATOM 673 N N . SER A 1 86 ? 18.011 -8.549 -17.160 1.00 80.50 86 SER A N 1
ATOM 674 C CA . SER A 1 86 ? 17.096 -9.328 -16.316 1.00 80.50 86 SER A CA 1
ATOM 675 C C . SER A 1 86 ? 17.364 -9.096 -14.831 1.00 80.50 86 SER A C 1
ATOM 677 O O . SER A 1 86 ? 16.443 -8.762 -14.090 1.00 80.50 86 SER A O 1
ATOM 679 N N . ASP A 1 87 ? 18.625 -9.154 -14.399 1.00 82.62 87 ASP A N 1
ATOM 680 C CA . ASP A 1 87 ? 19.002 -8.907 -13.003 1.00 82.62 87 ASP A CA 1
ATOM 681 C C . ASP A 1 87 ? 18.642 -7.488 -12.552 1.00 82.62 87 ASP A C 1
ATOM 683 O O . ASP A 1 87 ? 18.269 -7.245 -11.402 1.00 82.62 87 ASP A O 1
ATOM 687 N N . ARG A 1 88 ? 18.778 -6.512 -13.457 1.00 83.81 88 ARG A N 1
ATOM 688 C CA . ARG A 1 88 ? 18.411 -5.124 -13.175 1.00 83.81 88 ARG A CA 1
ATOM 689 C C . ARG A 1 88 ? 16.898 -4.933 -13.143 1.00 83.81 88 ARG A C 1
ATOM 691 O O . ARG A 1 88 ? 16.425 -4.140 -12.331 1.00 83.81 88 ARG A O 1
ATOM 698 N N . ALA A 1 89 ? 16.160 -5.625 -14.004 1.00 81.56 89 ALA A N 1
ATOM 699 C CA . ALA A 1 89 ? 14.706 -5.595 -14.014 1.00 81.56 89 ALA A CA 1
ATOM 700 C C . ALA A 1 89 ? 14.131 -6.229 -12.741 1.00 81.56 89 ALA A C 1
ATOM 702 O O . ALA A 1 89 ? 13.308 -5.600 -12.080 1.00 81.56 89 ALA A O 1
ATOM 703 N N . ALA A 1 90 ? 14.649 -7.391 -12.330 1.00 83.50 90 ALA A N 1
ATOM 704 C CA . ALA A 1 90 ? 14.295 -8.036 -11.067 1.00 83.50 90 ALA A CA 1
ATOM 705 C C . ALA A 1 90 ? 14.564 -7.112 -9.869 1.00 83.50 90 ALA A C 1
ATOM 707 O O . ALA A 1 90 ? 13.695 -6.915 -9.023 1.00 83.50 90 ALA A O 1
ATOM 708 N N . TYR A 1 91 ? 15.731 -6.459 -9.845 1.00 85.88 91 TYR A N 1
ATOM 709 C CA . TYR A 1 91 ? 16.046 -5.468 -8.817 1.00 85.88 91 TYR A CA 1
ATOM 710 C C . TYR A 1 91 ? 15.059 -4.292 -8.801 1.00 85.88 91 TYR A C 1
ATOM 712 O O . TYR A 1 91 ? 14.625 -3.873 -7.734 1.00 85.88 91 TYR A O 1
ATOM 720 N N . ARG A 1 92 ? 14.698 -3.741 -9.967 1.00 86.38 92 ARG A N 1
ATOM 721 C CA . ARG A 1 92 ? 13.753 -2.616 -10.040 1.00 86.38 92 ARG A CA 1
ATOM 722 C C . ARG A 1 92 ? 12.345 -2.997 -9.610 1.00 86.38 92 ARG A C 1
ATOM 724 O O . ARG A 1 92 ? 11.658 -2.154 -9.045 1.00 86.38 92 ARG A O 1
ATOM 731 N N . LEU A 1 93 ? 11.928 -4.232 -9.868 1.00 85.50 93 LEU A N 1
ATOM 732 C CA . LEU A 1 93 ? 10.638 -4.730 -9.407 1.00 85.50 93 LEU A CA 1
ATOM 733 C C . LEU A 1 93 ? 10.612 -4.840 -7.876 1.00 85.50 93 LEU A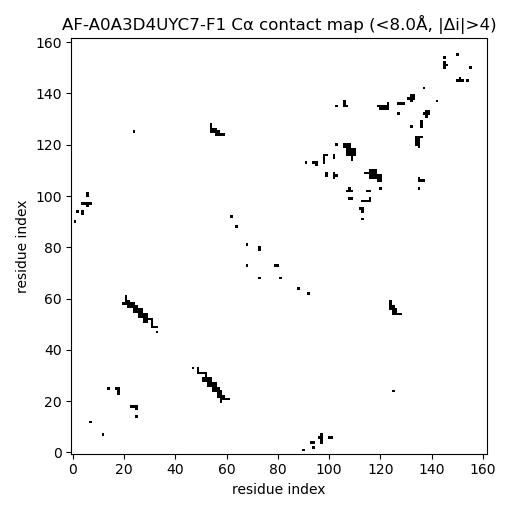 C 1
ATOM 735 O O . LEU A 1 93 ? 9.669 -4.364 -7.255 1.00 85.50 93 LEU A O 1
ATOM 739 N N . ALA A 1 94 ? 11.676 -5.382 -7.277 1.00 84.94 94 ALA A N 1
ATOM 740 C CA . ALA A 1 94 ? 11.810 -5.463 -5.823 1.00 84.94 94 ALA A CA 1
ATOM 741 C C . ALA A 1 94 ? 11.868 -4.071 -5.162 1.00 84.94 94 ALA A C 1
ATOM 743 O O . ALA A 1 94 ? 11.193 -3.828 -4.170 1.00 84.94 94 ALA A O 1
ATOM 744 N N . ASP A 1 95 ? 12.623 -3.134 -5.742 1.00 87.31 95 ASP A N 1
ATOM 745 C CA . ASP A 1 95 ? 12.708 -1.748 -5.257 1.00 87.31 95 ASP A CA 1
ATOM 746 C C . ASP A 1 95 ? 11.356 -1.021 -5.367 1.00 87.31 95 ASP A C 1
ATOM 748 O O . ASP A 1 95 ? 10.981 -0.272 -4.470 1.00 87.31 95 ASP A O 1
ATOM 752 N N . GLN A 1 96 ? 10.585 -1.276 -6.431 1.00 88.44 96 GLN A N 1
ATOM 753 C CA . GLN A 1 96 ? 9.233 -0.729 -6.570 1.00 88.44 96 GLN A CA 1
ATOM 754 C C . GLN A 1 96 ? 8.282 -1.252 -5.498 1.00 88.44 96 GLN A C 1
ATOM 756 O O . GLN A 1 96 ? 7.507 -0.475 -4.948 1.00 88.44 96 GLN A O 1
ATOM 761 N N . PHE A 1 97 ? 8.330 -2.558 -5.234 1.00 86.81 97 PHE A N 1
ATOM 762 C CA . PHE A 1 97 ? 7.510 -3.191 -4.210 1.00 86.81 97 PHE A CA 1
ATOM 763 C C . PHE A 1 97 ? 7.779 -2.571 -2.835 1.00 86.81 97 PHE A C 1
ATOM 765 O O . PHE A 1 97 ? 6.852 -2.102 -2.181 1.00 86.81 97 PHE A O 1
ATOM 772 N N . ASP A 1 98 ? 9.051 -2.465 -2.449 1.00 88.25 98 ASP A N 1
ATOM 773 C CA . ASP A 1 98 ? 9.446 -1.865 -1.173 1.00 88.25 98 ASP A CA 1
ATOM 774 C C . ASP A 1 98 ? 8.976 -0.412 -1.044 1.00 88.25 98 ASP A C 1
ATOM 776 O O . ASP A 1 98 ? 8.429 -0.018 -0.017 1.00 88.25 98 ASP A O 1
ATOM 780 N N . GLN A 1 99 ? 9.171 0.402 -2.084 1.00 88.00 99 GLN A N 1
ATOM 781 C CA . GLN A 1 99 ? 8.788 1.811 -2.031 1.00 88.00 99 GLN A CA 1
ATOM 782 C C . GLN A 1 99 ? 7.266 2.011 -1.975 1.00 88.00 99 GLN A C 1
ATOM 784 O O . GLN A 1 99 ? 6.818 2.998 -1.391 1.00 88.00 99 GLN A O 1
ATOM 789 N N . ASP A 1 100 ? 6.482 1.117 -2.583 1.00 87.75 100 ASP A N 1
ATOM 790 C CA . ASP A 1 100 ? 5.017 1.173 -2.541 1.00 87.75 100 ASP A CA 1
ATOM 791 C C . ASP A 1 100 ? 4.500 0.772 -1.155 1.00 87.75 100 ASP A C 1
ATOM 793 O O . ASP A 1 100 ? 3.758 1.531 -0.536 1.00 87.75 100 ASP A O 1
ATOM 797 N N . VAL A 1 101 ? 4.976 -0.353 -0.609 1.00 87.81 101 VAL A N 1
ATOM 798 C CA . VAL A 1 101 ? 4.575 -0.826 0.727 1.00 87.81 101 VAL A CA 1
ATOM 799 C C . VAL A 1 101 ? 4.980 0.171 1.811 1.00 87.81 101 VAL A C 1
ATOM 801 O O . VAL A 1 101 ? 4.164 0.542 2.653 1.00 87.81 101 VAL A O 1
ATOM 804 N N . LEU A 1 102 ? 6.223 0.657 1.789 1.00 88.31 102 LEU A N 1
ATOM 805 C CA . LEU A 1 102 ? 6.698 1.614 2.791 1.00 88.31 102 LEU A CA 1
ATOM 806 C C . LEU A 1 102 ? 6.001 2.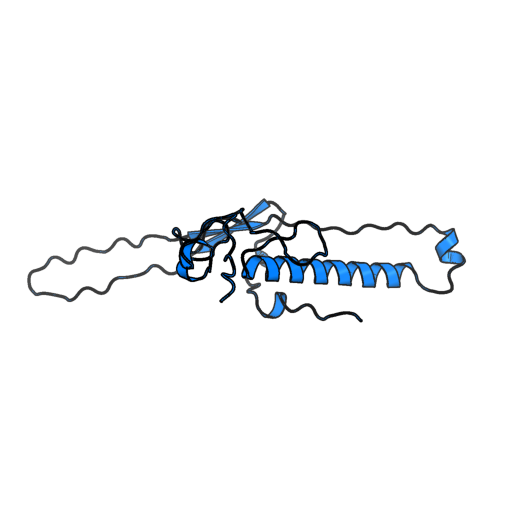975 2.667 1.00 88.31 102 LEU A C 1
ATOM 808 O O . LEU A 1 102 ? 5.735 3.611 3.685 1.00 88.31 102 LEU A O 1
ATOM 812 N N . GLY A 1 103 ? 5.687 3.410 1.441 1.00 88.44 103 GLY A N 1
ATOM 813 C CA . GLY A 1 103 ? 4.868 4.599 1.204 1.00 88.44 103 GLY A CA 1
ATOM 814 C C . GLY A 1 103 ? 3.463 4.436 1.780 1.00 88.44 103 GLY A C 1
ATOM 815 O O . GLY A 1 103 ? 2.973 5.308 2.497 1.00 88.44 103 GLY A O 1
ATOM 816 N N . TYR A 1 104 ? 2.849 3.279 1.545 1.00 88.62 104 TYR A N 1
ATOM 817 C CA . TYR A 1 104 ? 1.534 2.956 2.080 1.00 88.62 104 TYR A CA 1
ATOM 818 C C . TYR A 1 104 ? 1.514 2.984 3.612 1.00 88.62 104 TYR A C 1
ATOM 820 O O . TYR A 1 104 ? 0.641 3.616 4.202 1.00 88.62 104 TYR A O 1
ATOM 828 N N . MET A 1 105 ? 2.521 2.388 4.261 1.00 85.88 105 MET A N 1
ATOM 829 C CA . MET A 1 105 ? 2.647 2.373 5.725 1.00 85.88 105 MET A CA 1
ATOM 830 C C . MET A 1 105 ? 2.741 3.771 6.348 1.00 85.88 105 MET A C 1
ATOM 832 O O . MET A 1 105 ? 2.380 3.940 7.511 1.00 85.88 105 MET A O 1
ATOM 836 N N . CYS A 1 106 ? 3.225 4.776 5.610 1.00 87.19 106 CYS A N 1
ATOM 837 C CA . CYS A 1 106 ? 3.249 6.162 6.077 1.00 87.19 106 CYS A CA 1
ATOM 838 C C . CYS A 1 106 ? 2.051 6.999 5.599 1.00 87.19 106 CYS A C 1
ATOM 840 O O . CYS A 1 106 ? 1.995 8.194 5.886 1.00 87.19 106 CYS A O 1
ATOM 842 N N . GLY A 1 107 ? 1.077 6.394 4.913 1.00 87.62 107 GLY A N 1
ATOM 843 C CA . GLY A 1 107 ? -0.124 7.069 4.419 1.00 87.62 107 GLY A CA 1
ATOM 844 C C . GLY A 1 107 ? 0.088 7.863 3.127 1.00 87.62 107 GLY A C 1
ATOM 845 O O . GLY A 1 107 ? -0.723 8.735 2.801 1.00 87.62 107 GLY A O 1
ATOM 846 N N . PHE A 1 108 ? 1.159 7.581 2.383 1.00 89.31 108 PHE A N 1
ATOM 847 C CA . PHE A 1 108 ? 1.487 8.217 1.109 1.00 89.31 108 PHE A CA 1
ATOM 848 C C . PHE A 1 108 ? 1.439 7.210 -0.044 1.00 89.31 108 PHE A C 1
ATOM 850 O O . PHE A 1 108 ? 1.440 5.996 0.130 1.00 89.31 108 PHE A O 1
ATOM 857 N N . LYS A 1 109 ? 1.390 7.732 -1.262 1.00 88.50 109 LYS A N 1
ATOM 858 C CA . LYS A 1 109 ? 1.518 6.990 -2.510 1.00 88.50 109 LYS A CA 1
ATOM 859 C C . LYS A 1 109 ? 2.520 7.690 -3.415 1.00 88.50 109 LYS A C 1
ATOM 861 O O . LYS A 1 109 ? 2.799 8.883 -3.267 1.00 88.50 109 LYS A O 1
ATOM 866 N N . GLN A 1 110 ? 3.048 6.947 -4.372 1.00 89.38 110 GLN A N 1
ATOM 867 C CA . GLN A 1 110 ? 3.919 7.509 -5.393 1.00 89.38 110 GLN A CA 1
ATOM 868 C C . GLN A 1 110 ? 3.096 8.224 -6.467 1.00 89.38 110 GLN A C 1
ATOM 870 O O . GLN A 1 110 ? 2.124 7.669 -6.981 1.00 89.38 110 GLN A O 1
ATOM 875 N N . SER A 1 111 ? 3.512 9.430 -6.853 1.00 87.75 111 SER A N 1
ATOM 876 C CA . SER A 1 111 ? 3.011 10.096 -8.062 1.00 87.75 111 SER A CA 1
ATOM 877 C C . SER A 1 111 ? 3.493 9.419 -9.353 1.00 87.75 111 SER A C 1
ATOM 879 O O . SER A 1 111 ? 2.802 9.458 -10.373 1.00 87.75 111 SER A O 1
ATOM 881 N N . ALA A 1 112 ? 4.661 8.773 -9.312 1.00 87.31 112 ALA A N 1
ATOM 882 C CA . ALA A 1 112 ? 5.257 8.035 -10.417 1.00 87.31 112 ALA A CA 1
ATOM 883 C C . ALA A 1 112 ? 6.049 6.821 -9.911 1.00 87.31 112 ALA A C 1
ATOM 885 O O . ALA A 1 112 ? 6.708 6.895 -8.874 1.00 87.31 112 ALA A O 1
ATOM 886 N N . LEU A 1 113 ? 6.026 5.727 -10.680 1.00 85.75 113 LEU A N 1
ATOM 887 C CA . LEU A 1 113 ? 6.772 4.507 -10.360 1.00 85.75 113 LEU A CA 1
ATOM 888 C C . LEU A 1 113 ? 8.277 4.792 -10.220 1.00 85.75 113 LEU A C 1
ATOM 890 O O . LEU A 1 113 ? 8.861 5.554 -10.995 1.00 85.75 113 LEU A O 1
ATOM 894 N N . HIS A 1 114 ? 8.904 4.105 -9.271 1.00 82.62 114 HIS A N 1
ATOM 895 C CA . HIS A 1 114 ? 10.309 4.184 -8.873 1.00 82.62 114 HIS A CA 1
ATOM 896 C C . HIS A 1 114 ? 10.714 5.534 -8.263 1.00 82.62 114 HIS A C 1
ATOM 898 O O . HIS A 1 114 ? 11.891 5.912 -8.299 1.00 82.62 114 HIS A O 1
ATOM 904 N N . GLY A 1 115 ? 9.732 6.271 -7.743 1.00 84.94 115 GLY A N 1
ATOM 905 C CA . GLY A 1 115 ? 9.911 7.501 -6.986 1.00 84.94 115 GLY A CA 1
ATOM 906 C C . GLY A 1 115 ? 9.690 7.290 -5.491 1.00 84.94 115 GLY A C 1
ATOM 907 O O . GLY A 1 115 ? 9.040 6.345 -5.054 1.00 84.94 115 GLY A O 1
ATOM 908 N N . VAL A 1 116 ? 10.203 8.218 -4.687 1.00 85.75 116 VAL A N 1
ATOM 909 C CA . VAL A 1 116 ? 9.811 8.293 -3.274 1.00 85.75 116 VAL A CA 1
ATOM 910 C C . VAL A 1 116 ? 8.337 8.699 -3.208 1.00 85.75 116 VAL A C 1
ATOM 912 O O . VAL A 1 116 ? 7.909 9.557 -3.978 1.00 85.75 116 VAL A O 1
ATOM 915 N N . ALA A 1 117 ? 7.570 8.090 -2.303 1.00 88.50 117 ALA A N 1
ATOM 916 C CA . ALA A 1 117 ? 6.183 8.478 -2.070 1.00 88.50 117 ALA A CA 1
ATOM 917 C C . ALA A 1 117 ? 6.105 9.966 -1.675 1.00 88.50 117 ALA A C 1
ATOM 919 O O . ALA A 1 117 ? 6.763 10.400 -0.731 1.00 88.50 117 ALA A O 1
ATOM 920 N N . ASP A 1 118 ? 5.336 10.743 -2.434 1.00 88.19 118 ASP A N 1
ATOM 921 C CA . ASP A 1 118 ? 5.307 12.212 -2.378 1.00 88.19 118 ASP A CA 1
ATOM 922 C C . ASP A 1 118 ? 3.887 12.781 -2.266 1.00 88.19 118 ASP A C 1
ATOM 924 O O . ASP A 1 118 ? 3.699 13.971 -2.018 1.00 88.19 118 ASP A O 1
ATOM 928 N N . THR A 1 119 ? 2.878 11.932 -2.445 1.00 87.62 119 THR A N 1
ATOM 929 C CA . THR A 1 119 ? 1.478 12.328 -2.541 1.00 87.62 119 THR A CA 1
ATOM 930 C C . THR A 1 119 ? 0.692 11.624 -1.450 1.00 87.62 119 THR A C 1
ATOM 932 O O . THR A 1 119 ? 0.855 10.424 -1.260 1.00 87.62 119 THR A O 1
ATOM 935 N N . ALA A 1 120 ? -0.182 12.332 -0.733 1.00 87.44 120 ALA A N 1
ATOM 936 C CA . ALA A 1 120 ? -1.033 11.697 0.272 1.00 87.44 120 ALA A CA 1
ATOM 937 C C . ALA A 1 120 ? -1.878 10.577 -0.360 1.00 87.44 120 ALA A C 1
ATOM 939 O O . ALA A 1 120 ? -2.446 10.747 -1.449 1.00 87.44 120 ALA A O 1
ATOM 940 N N . ASN A 1 121 ? -1.968 9.428 0.312 1.00 87.56 121 ASN A N 1
ATOM 941 C CA . ASN A 1 121 ? -2.847 8.364 -0.140 1.00 87.56 121 ASN A CA 1
ATOM 942 C C . ASN A 1 121 ? -4.306 8.761 0.130 1.00 87.56 121 ASN A C 1
ATOM 944 O O . ASN A 1 121 ? -4.688 9.120 1.241 1.00 87.56 121 ASN A O 1
ATOM 948 N N . THR A 1 122 ? -5.127 8.721 -0.912 1.00 87.75 122 THR A N 1
ATOM 949 C CA . THR A 1 122 ? -6.544 9.103 -0.864 1.00 87.75 122 THR A CA 1
ATOM 950 C C . THR A 1 122 ? -7.470 7.940 -1.196 1.00 87.75 122 THR A C 1
ATOM 952 O O . THR A 1 122 ? -8.681 8.129 -1.305 1.00 87.75 122 THR A O 1
ATOM 955 N N . THR A 1 123 ? -6.913 6.745 -1.377 1.00 84.00 123 THR A N 1
ATOM 956 C CA . THR A 1 123 ? -7.627 5.554 -1.820 1.00 84.00 123 THR A CA 1
ATOM 957 C C . THR A 1 123 ? -7.467 4.465 -0.770 1.00 84.00 123 THR A C 1
ATOM 959 O O . THR A 1 123 ? -6.356 4.185 -0.332 1.00 84.00 123 THR A O 1
ATOM 962 N N . VAL A 1 124 ? -8.593 3.873 -0.375 1.00 84.31 124 VAL A N 1
ATOM 963 C CA . VAL A 1 124 ? -8.630 2.741 0.554 1.00 84.31 124 VAL A CA 1
ATOM 964 C C . VAL A 1 124 ? -8.585 1.456 -0.263 1.00 84.31 124 VAL A C 1
ATOM 966 O O . VAL A 1 124 ? -9.381 1.287 -1.189 1.00 84.31 124 VAL A O 1
ATOM 969 N N . ASN A 1 125 ? -7.677 0.553 0.091 1.00 77.31 125 ASN A N 1
ATOM 970 C CA . ASN A 1 125 ? -7.445 -0.706 -0.612 1.00 77.31 125 ASN A CA 1
ATOM 971 C C . ASN A 1 125 ? -8.265 -1.850 0.006 1.00 77.31 125 ASN A C 1
ATOM 973 O O . ASN A 1 125 ? -7.730 -2.888 0.392 1.00 77.31 125 ASN A O 1
ATOM 977 N N . GLY A 1 126 ? -9.579 -1.634 0.092 1.00 80.56 126 GLY A N 1
ATOM 978 C CA . GLY A 1 126 ? -10.527 -2.546 0.721 1.00 80.56 126 GLY A CA 1
ATOM 979 C C . GLY A 1 126 ? -11.293 -1.889 1.870 1.00 80.56 126 GLY A C 1
ATOM 980 O O . GLY A 1 126 ? -11.886 -0.821 1.692 1.00 80.56 126 GLY A O 1
ATOM 981 N N . SER A 1 127 ? -11.286 -2.520 3.044 1.00 82.69 127 SER A N 1
ATOM 982 C CA . SER A 1 127 ? -11.939 -2.017 4.255 1.00 82.69 127 SER A CA 1
ATOM 983 C C . SER A 1 127 ? -10.914 -1.419 5.207 1.00 82.69 127 SER A C 1
ATOM 985 O O . SER A 1 127 ? -9.926 -2.069 5.540 1.00 82.69 127 SER A O 1
ATOM 987 N N . LYS A 1 128 ? -11.200 -0.218 5.724 1.00 82.12 128 LYS A N 1
ATOM 988 C CA . LYS A 1 128 ? -10.360 0.409 6.751 1.00 82.12 128 LYS A CA 1
ATOM 989 C C . LYS A 1 128 ? -10.303 -0.465 7.998 1.00 82.12 128 LYS A C 1
ATOM 991 O O . LYS A 1 128 ? -11.351 -0.850 8.514 1.00 82.12 128 LYS A O 1
ATOM 996 N N . ALA A 1 129 ? -9.100 -0.652 8.540 1.00 76.88 129 ALA A N 1
ATOM 997 C CA . ALA A 1 129 ? -8.894 -1.335 9.819 1.00 76.88 129 ALA A CA 1
ATOM 998 C C . ALA A 1 129 ? -9.692 -0.691 10.974 1.00 76.88 129 ALA A C 1
ATOM 1000 O O . ALA A 1 129 ? -10.217 -1.371 11.851 1.00 76.88 129 ALA A O 1
ATOM 1001 N N . ILE A 1 130 ? -9.797 0.642 10.961 1.00 81.31 130 ILE A N 1
ATOM 1002 C CA . ILE A 1 130 ? -10.599 1.422 11.904 1.00 81.31 130 ILE A CA 1
ATOM 1003 C C . ILE A 1 130 ? -11.508 2.346 11.093 1.00 81.31 130 ILE A C 1
ATOM 1005 O O . ILE A 1 130 ? -11.032 3.160 10.301 1.00 81.31 130 ILE A O 1
ATOM 1009 N N . SER A 1 131 ? -12.823 2.255 11.301 1.00 82.88 131 SER A N 1
ATOM 1010 C CA . SER A 1 131 ? -13.824 2.989 10.508 1.00 82.88 131 SER A CA 1
ATOM 1011 C C . SER A 1 131 ? -13.690 4.516 10.593 1.00 82.88 131 SER A C 1
ATOM 1013 O O . SER A 1 131 ? -14.066 5.220 9.655 1.00 82.88 131 SER A O 1
ATOM 1015 N N . THR A 1 132 ? -13.113 5.027 11.684 1.00 84.94 132 THR A N 1
ATOM 1016 C CA . THR A 1 132 ? -12.852 6.457 11.912 1.00 84.94 132 THR A CA 1
ATOM 1017 C C . THR A 1 132 ? -11.544 6.963 11.299 1.00 84.94 132 THR A C 1
ATOM 1019 O O . THR A 1 132 ? -11.304 8.169 11.321 1.00 84.94 132 THR A O 1
ATOM 1022 N N . ALA A 1 133 ? -10.698 6.088 10.745 1.00 85.75 133 ALA A N 1
ATOM 1023 C CA . ALA A 1 133 ? -9.452 6.489 10.096 1.00 85.75 133 ALA A CA 1
ATOM 1024 C C . ALA A 1 133 ? -9.700 7.287 8.801 1.00 85.75 133 ALA A C 1
ATOM 1026 O O . ALA A 1 133 ? -10.760 7.185 8.172 1.00 85.75 133 ALA A O 1
ATOM 1027 N N . GLY A 1 134 ? -8.705 8.062 8.364 1.00 84.38 134 GLY A N 1
ATOM 1028 C CA . GLY A 1 134 ? -8.712 8.758 7.073 1.00 84.38 134 GLY A CA 1
ATOM 1029 C C . GLY A 1 134 ? 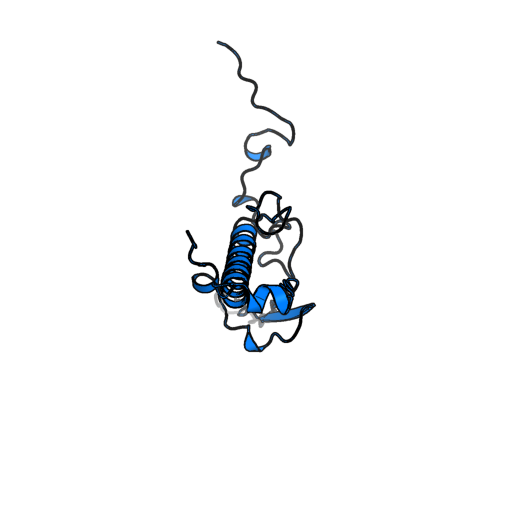-8.701 7.798 5.874 1.00 84.38 134 GLY A C 1
ATOM 1030 O O . GLY A 1 134 ? -8.673 6.578 6.022 1.00 84.38 134 GLY A O 1
ATOM 1031 N N . SER A 1 135 ? -8.751 8.323 4.645 1.00 85.38 135 SER A N 1
ATOM 1032 C CA . SER A 1 135 ? -8.605 7.489 3.428 1.00 85.38 135 SER A CA 1
ATOM 1033 C C . SER A 1 135 ? -7.184 6.948 3.225 1.00 85.38 135 SER A C 1
ATOM 1035 O O . SER A 1 135 ? -6.979 6.077 2.393 1.00 85.38 135 SER A O 1
ATOM 1037 N N . ASN A 1 136 ? -6.228 7.465 3.991 1.00 83.81 136 ASN A N 1
ATOM 1038 C CA . ASN A 1 136 ? -4.861 6.973 4.148 1.00 83.81 136 ASN A CA 1
ATOM 1039 C C . ASN A 1 136 ? -4.733 5.915 5.261 1.00 83.81 136 ASN A C 1
ATOM 1041 O O . ASN A 1 136 ? -3.616 5.549 5.602 1.00 83.81 136 ASN A O 1
ATOM 1045 N N . GLU A 1 137 ? -5.851 5.490 5.861 1.00 85.06 137 GLU A N 1
ATOM 1046 C CA . GLU A 1 137 ? -5.925 4.509 6.955 1.00 85.06 137 GLU A CA 1
ATOM 1047 C C . GLU A 1 137 ? -5.185 4.888 8.248 1.00 85.06 137 GLU A C 1
ATOM 1049 O O . GLU A 1 137 ? -5.066 4.076 9.163 1.00 85.06 137 GLU A O 1
ATOM 1054 N N . LEU A 1 138 ? -4.767 6.148 8.375 1.00 86.44 138 LEU A N 1
ATOM 1055 C CA . LEU A 1 138 ? -4.200 6.699 9.600 1.00 86.44 138 LEU A CA 1
ATOM 1056 C C . LEU A 1 138 ? -5.301 7.358 10.441 1.00 86.44 138 LEU A C 1
ATOM 1058 O O . LEU A 1 138 ? -6.236 7.970 9.913 1.00 86.44 138 LEU A O 1
ATOM 1062 N N . LEU A 1 139 ? -5.204 7.234 11.766 1.00 87.31 139 LEU A N 1
ATOM 1063 C CA . LEU A 1 139 ? -6.066 7.979 12.686 1.00 87.31 139 LEU A CA 1
ATOM 1064 C C . LEU A 1 139 ? -5.675 9.457 12.675 1.00 87.31 139 LEU A C 1
ATOM 1066 O O . LEU A 1 139 ? -4.494 9.770 12.561 1.00 87.31 139 LEU A O 1
ATOM 1070 N N . ALA A 1 140 ? -6.644 10.355 12.868 1.00 83.94 140 ALA A N 1
ATOM 1071 C CA . ALA A 1 140 ? -6.379 11.795 12.944 1.00 83.94 140 ALA A CA 1
ATOM 1072 C C . ALA A 1 140 ? -5.313 12.133 14.005 1.00 83.94 140 ALA A C 1
ATOM 1074 O O . ALA A 1 140 ? -4.424 12.928 13.747 1.00 83.94 140 ALA A O 1
ATOM 1075 N N . GLU A 1 141 ? -5.333 11.442 15.149 1.00 84.31 141 GLU A N 1
ATOM 1076 C CA . GLU A 1 141 ? -4.346 11.600 16.231 1.00 84.31 141 GLU A CA 1
ATOM 1077 C C . GLU A 1 141 ? -2.919 11.154 15.856 1.00 84.31 141 GLU A C 1
ATOM 1079 O O . GLU A 1 141 ? -1.958 11.515 16.530 1.00 84.31 141 GLU A O 1
ATOM 1084 N N . MET A 1 142 ? -2.765 10.345 14.804 1.00 84.44 142 MET A N 1
ATOM 1085 C CA . MET A 1 142 ? -1.465 9.890 14.290 1.00 84.44 142 MET A CA 1
ATOM 1086 C C . MET A 1 142 ? -0.914 10.821 13.207 1.00 84.44 142 MET A C 1
ATOM 1088 O O . MET A 1 142 ? 0.161 10.564 12.661 1.00 84.44 142 MET A O 1
ATOM 1092 N N . GLN A 1 143 ? -1.655 11.871 12.860 1.00 84.00 143 GLN A N 1
ATOM 1093 C CA . GLN A 1 143 ? -1.263 12.843 11.855 1.00 84.00 143 GLN A CA 1
ATOM 1094 C C . GLN A 1 143 ? -1.001 14.178 12.535 1.00 84.00 143 GLN A C 1
ATOM 1096 O O . GLN A 1 143 ? -1.522 14.462 13.607 1.00 84.00 143 GLN A O 1
ATOM 1101 N N . VAL A 1 144 ? -0.151 14.975 11.902 1.00 83.88 144 VAL A N 1
ATOM 1102 C CA . VAL A 1 144 ? 0.039 16.369 12.273 1.00 83.88 144 VAL A CA 1
ATOM 1103 C C . VAL A 1 144 ? -0.280 17.184 11.033 1.00 83.88 144 VAL A C 1
ATOM 1105 O O . VAL A 1 144 ? 0.375 17.013 10.001 1.00 83.88 144 VAL A O 1
ATOM 1108 N N . ASP A 1 145 ? -1.285 18.044 11.122 1.00 81.00 145 ASP A N 1
ATOM 1109 C CA . ASP A 1 145 ? -1.712 18.916 10.035 1.00 81.00 145 ASP A CA 1
ATOM 1110 C C . ASP A 1 145 ? -1.655 20.405 10.421 1.00 81.00 145 ASP A C 1
ATOM 1112 O O . ASP A 1 145 ? -1.221 20.796 11.506 1.00 81.00 145 ASP A O 1
ATOM 1116 N N . ALA A 1 146 ? -2.025 21.282 9.485 1.00 79.75 146 ALA A N 1
ATOM 1117 C CA . ALA A 1 146 ? -1.994 22.723 9.724 1.00 79.75 146 ALA A CA 1
ATOM 1118 C C . ALA A 1 146 ? -2.978 23.166 10.823 1.00 79.75 146 ALA A C 1
ATOM 1120 O O . ALA A 1 146 ? -2.706 24.158 11.501 1.00 79.75 146 ALA A O 1
ATOM 1121 N N . ASN A 1 147 ? -4.087 22.448 11.021 1.00 82.50 147 ASN A N 1
ATOM 1122 C CA . ASN A 1 147 ? -5.099 22.776 12.021 1.00 82.50 147 ASN A CA 1
ATOM 1123 C C . ASN A 1 147 ? -4.582 22.508 13.438 1.00 82.50 147 ASN A C 1
ATOM 1125 O O . ASN A 1 147 ? -4.900 23.284 14.341 1.00 82.50 147 ASN A O 1
ATOM 1129 N N . ASP A 1 148 ? -3.729 21.495 13.626 1.00 85.00 148 ASP A N 1
ATOM 1130 C CA . ASP A 1 148 ? -3.068 21.221 14.915 1.00 85.00 148 ASP A CA 1
ATOM 1131 C C . ASP A 1 148 ? -2.198 22.395 15.390 1.00 85.00 148 ASP A C 1
ATOM 1133 O O . ASP A 1 148 ? -1.990 22.599 16.588 1.00 85.00 148 ASP A O 1
ATOM 1137 N N . PHE A 1 149 ? -1.733 23.223 14.451 1.00 83.56 149 PHE A N 1
ATOM 1138 C CA . PHE A 1 149 ? -0.985 24.450 14.722 1.00 83.56 149 PHE A CA 1
ATOM 1139 C C . PHE A 1 149 ? -1.842 25.727 14.654 1.00 83.56 149 PHE A C 1
ATOM 1141 O O . PHE A 1 149 ? -1.300 26.832 14.700 1.00 83.56 149 PHE A O 1
ATOM 1148 N N . GLY A 1 150 ? -3.171 25.607 14.547 1.00 81.94 150 GLY A N 1
ATOM 1149 C CA . GLY A 1 150 ? -4.097 26.742 14.435 1.00 81.94 150 GLY A CA 1
ATOM 1150 C C . GLY A 1 150 ? -4.096 27.431 13.064 1.00 81.94 1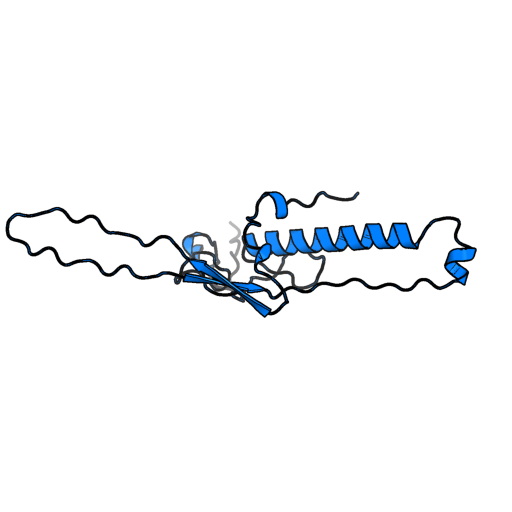50 GLY A C 1
ATOM 1151 O O . GLY A 1 150 ? -4.529 28.579 12.949 1.00 81.94 150 GLY A O 1
ATOM 1152 N N . GLY A 1 151 ? -3.582 26.759 12.034 1.00 79.44 151 GLY A N 1
ATOM 1153 C CA . GLY A 1 151 ? -3.586 27.193 10.640 1.00 79.44 151 GLY A CA 1
ATOM 1154 C C . GLY A 1 151 ? -4.624 26.457 9.785 1.00 79.44 151 GLY A C 1
ATOM 1155 O O . GLY A 1 151 ? -5.460 25.718 10.284 1.00 79.44 151 GLY A O 1
ATOM 1156 N N . SER A 1 152 ? -4.562 26.680 8.475 1.00 80.12 152 SER A N 1
ATOM 1157 C CA . SER A 1 152 ? -5.284 25.944 7.433 1.00 80.12 152 SER A CA 1
ATOM 1158 C C . SER A 1 152 ? -4.304 25.643 6.300 1.00 80.12 152 SER A C 1
ATOM 1160 O O . SER A 1 152 ? -3.203 26.206 6.278 1.00 80.12 152 SER A O 1
ATOM 1162 N N . ALA A 1 153 ? -4.698 24.810 5.331 1.00 66.00 153 ALA A N 1
ATOM 1163 C CA . ALA A 1 153 ? -3.979 24.746 4.059 1.00 66.00 153 ALA A CA 1
ATOM 1164 C C . ALA A 1 153 ? -3.801 26.182 3.517 1.00 66.00 153 ALA A C 1
ATOM 1166 O O . ALA A 1 153 ? -4.721 26.993 3.628 1.00 66.00 153 ALA A O 1
ATOM 1167 N N . ASP A 1 154 ? -2.596 26.497 3.038 1.00 65.25 154 ASP A N 1
ATOM 1168 C CA . ASP A 1 154 ? -2.140 27.817 2.562 1.00 65.25 154 ASP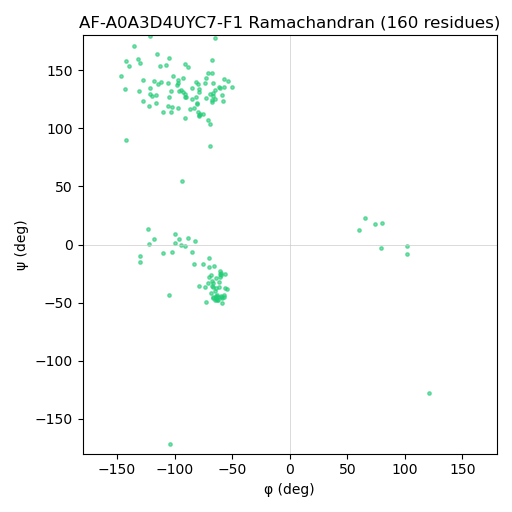 A CA 1
ATOM 1169 C C . ASP A 1 154 ? -1.737 28.863 3.625 1.00 65.25 154 ASP A C 1
ATOM 1171 O O . ASP A 1 154 ? -1.212 29.922 3.267 1.00 65.25 154 ASP A O 1
ATOM 1175 N N . ASN A 1 155 ? -1.868 28.575 4.926 1.00 70.25 155 ASN A N 1
ATOM 1176 C CA . ASN A 1 155 ? -1.350 29.469 5.969 1.00 70.25 155 ASN A CA 1
ATOM 1177 C C . ASN A 1 155 ? 0.156 29.250 6.192 1.00 70.25 155 ASN A C 1
ATOM 1179 O O . ASN A 1 155 ? 0.608 28.143 6.472 1.00 70.25 155 ASN A O 1
ATOM 1183 N N . GLY A 1 156 ? 0.942 30.328 6.118 1.00 71.12 156 GLY A N 1
ATOM 1184 C CA . GLY A 1 156 ? 2.350 30.342 6.524 1.00 71.12 156 GLY A CA 1
ATOM 1185 C C . GLY A 1 156 ? 2.536 30.980 7.902 1.00 71.12 156 GLY A C 1
ATOM 1186 O O . GLY A 1 156 ? 1.861 31.955 8.232 1.00 71.12 156 GLY A O 1
ATOM 1187 N N . ILE A 1 157 ? 3.486 30.481 8.701 1.00 70.25 157 ILE A N 1
ATOM 1188 C CA . ILE A 1 157 ? 3.941 31.189 9.907 1.00 70.25 157 ILE A CA 1
ATOM 1189 C C . ILE A 1 157 ? 4.716 32.433 9.455 1.00 70.25 157 ILE A C 1
ATOM 1191 O O . ILE A 1 157 ? 5.859 32.348 9.004 1.00 70.25 157 ILE A O 1
ATOM 1195 N N . GLY A 1 158 ? 4.083 33.602 9.552 1.00 71.56 158 GLY A N 1
ATOM 1196 C CA . GLY A 1 158 ? 4.747 34.879 9.315 1.00 71.56 158 GLY A CA 1
ATOM 1197 C C . GLY A 1 158 ? 5.783 35.150 10.405 1.00 71.56 158 GLY A C 1
ATOM 1198 O O . GLY A 1 158 ? 5.452 35.182 11.588 1.00 71.56 158 GLY A O 1
ATOM 1199 N N . ILE A 1 159 ? 7.044 35.360 10.025 1.00 76.62 159 ILE A N 1
ATOM 1200 C CA . ILE A 1 159 ? 8.085 35.774 10.971 1.00 76.62 159 ILE A CA 1
ATOM 1201 C C . ILE A 1 159 ? 7.902 37.272 11.229 1.00 76.62 159 ILE A C 1
ATOM 1203 O O . ILE A 1 159 ? 8.119 38.081 10.328 1.00 76.62 159 ILE A O 1
ATOM 1207 N N . GLN A 1 160 ? 7.513 37.655 12.445 1.00 76.69 160 GLN A N 1
ATOM 1208 C CA . GLN A 1 160 ? 7.507 39.061 12.843 1.00 76.69 160 GLN A CA 1
ATOM 1209 C C . GLN A 1 160 ? 8.940 39.473 13.219 1.00 76.69 160 GLN A C 1
ATOM 1211 O O . GLN A 1 160 ? 9.482 38.934 14.190 1.00 76.69 160 GLN A O 1
ATOM 1216 N N . PRO A 1 161 ? 9.594 40.385 12.470 1.00 72.62 161 PRO A N 1
ATOM 1217 C CA . PRO A 1 161 ? 10.882 40.914 12.891 1.00 72.62 161 PRO A CA 1
ATOM 1218 C C . PRO A 1 161 ? 10.703 41.646 14.225 1.00 72.62 161 PRO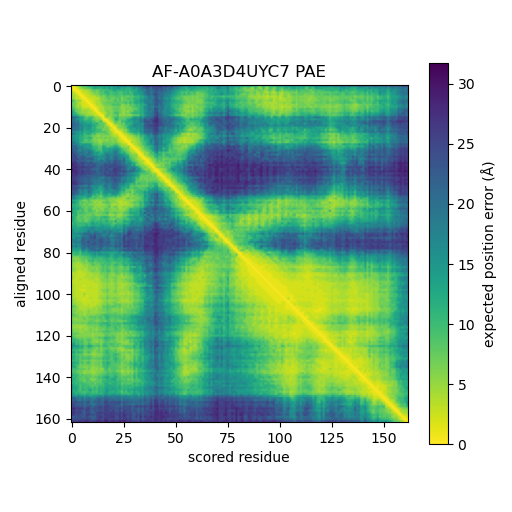 A C 1
ATOM 1220 O O . PRO A 1 161 ? 9.721 42.367 14.419 1.00 72.62 161 PRO A O 1
ATOM 1223 N N . ARG A 1 162 ? 11.629 41.389 15.150 1.00 70.31 162 ARG A N 1
ATOM 1224 C CA . ARG A 1 162 ? 11.667 42.034 16.466 1.00 70.31 162 ARG A CA 1
ATOM 1225 C C . ARG A 1 162 ? 12.001 43.513 16.360 1.00 70.31 162 ARG A C 1
ATOM 1227 O O . ARG A 1 162 ? 12.859 43.853 15.516 1.00 70.31 162 ARG A O 1
#

Secondary structure (DSSP, 8-state):
-PPPP-HHHHS--TTGGG--STT-EEEEEPPPP-------TT---PPPP----EEEEE------------HHHHHH-SS-HHHHHHHHHHHHHHHHHHHHHHHHHTTEE-SSTTS---EE----SBS-SSTTS-TTS--GGG---TGGGT--TT--------

Solvent-accessible surface area (backbone atoms only — not comparable to full-atom values): 10794 Å² total; per-residue (Å²): 136,88,79,83,74,54,51,78,81,78,50,91,69,87,64,62,86,80,62,85,54,80,70,45,66,52,76,47,76,55,85,66,86,78,84,87,75,87,88,57,94,90,64,82,85,73,82,77,83,79,64,86,53,74,36,39,42,49,40,83,79,87,88,85,86,86,86,87,81,56,75,67,60,59,78,71,44,97,58,69,58,68,59,56,50,49,57,49,50,54,49,50,53,45,52,38,52,29,42,50,54,56,17,44,77,74,28,22,31,55,87,48,91,86,45,74,48,77,36,78,30,76,65,66,65,54,50,64,95,50,86,84,29,48,48,36,64,45,46,71,90,80,55,87,58,47,58,84,74,77,42,44,92,93,63,73,91,77,83,77,82,131

Radius of gyration: 24.83 Å; Cα contacts (8 Å, |Δi|>4): 148; chains: 1; bounding box: 63×61×76 Å

pLDDT: mean 75.72, std 10.08, range [47.12, 89.38]